Protein AF-A0A6G3TUN4-F1 (afdb_monomer_lite)

Radius of gyration: 33.12 Å; chains: 1; bounding box: 76×31×78 Å

Foldseek 3Di:
DWKFFLQQQTCDDPDPVCHRPGDDDDRPCQSVQHKDWDFDQDPQGTKTKIKHFDADPVSHGGIIDIDIDHPRPPVVVCVVCVVVVVVVVVVVVVVVVVVVVVVVVVVCVVVVHPDPVPPVPPD

InterPro domains:
  IPR029151 Periplasmic sensor-like domain superfamily [SSF103190] (1-79)
  IPR033463 Single cache domain 3 [PF17203] (1-74)

Sequence (123 aa):
IVVMTPQGIRHTHPDPARIGGRYVGTIAPAASGGTVRETVNGRLGPSTRAVVPVADDDGDVLGLVAAGITLHSVGDTADGRLPLLLGAAAGALLLSLAGTVLVSRRLRRLTHGLEPAEMTRMY

Secondary structure (DSSP, 8-state):
-EEE-TT-BBS--SSGGGTTSBP-S--HHHHTT--EEEEEEETTEEEEEEEEEEE-TT--EEEEEEEEEE---TTHHHHHHHHHHHHHHHHHHHHHHHHHHHHHHHHHHHTTT--TTSGGG--

pLDDT: mean 78.7, std 16.21, range [46.06, 97.06]

Organism: NCBI:txid2706093

Structure (mmCIF, N/CA/C/O backbone):
data_AF-A0A6G3TUN4-F1
#
_entry.id   AF-A0A6G3TUN4-F1
#
loop_
_atom_site.group_PDB
_atom_site.id
_atom_site.type_symbol
_atom_site.label_atom_id
_atom_site.label_alt_id
_atom_site.label_comp_id
_atom_site.label_asym_id
_atom_site.label_entity_id
_atom_site.label_seq_id
_atom_site.pdbx_PDB_ins_code
_atom_site.Cartn_x
_atom_site.Cartn_y
_atom_site.Cartn_z
_atom_site.occupancy
_atom_site.B_iso_or_equiv
_atom_site.auth_seq_id
_atom_site.auth_comp_id
_atom_site.auth_asym_id
_atom_site.auth_atom_id
_atom_site.pdbx_PDB_model_num
ATOM 1 N N . ILE A 1 1 ? -8.960 -1.703 0.341 1.00 85.19 1 ILE A N 1
ATOM 2 C CA . ILE A 1 1 ? -9.238 -0.903 1.560 1.00 85.19 1 ILE A CA 1
ATOM 3 C C . ILE A 1 1 ? -9.737 -1.863 2.636 1.00 85.19 1 ILE A C 1
ATOM 5 O O . ILE A 1 1 ? -10.423 -2.816 2.285 1.00 85.19 1 ILE A O 1
ATOM 9 N N . VAL A 1 2 ? -9.337 -1.673 3.892 1.00 90.62 2 VAL A N 1
ATOM 10 C CA . VAL A 1 2 ? 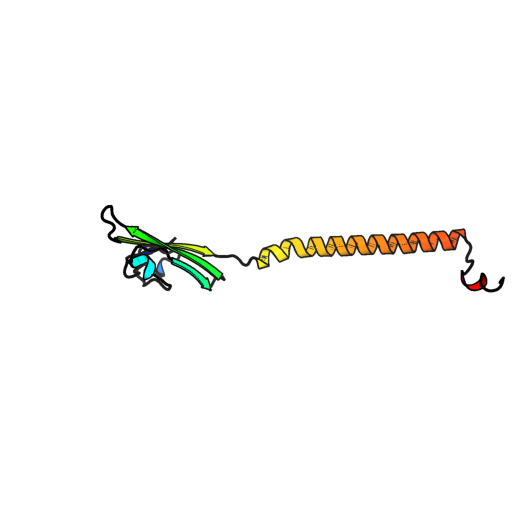-9.717 -2.494 5.054 1.00 90.62 2 VAL A CA 1
ATOM 11 C C . VAL A 1 2 ? -10.159 -1.543 6.161 1.00 90.62 2 VAL A C 1
ATOM 13 O O . VAL A 1 2 ? -9.383 -0.680 6.558 1.00 90.62 2 VAL A O 1
ATOM 16 N N . VAL A 1 3 ? -11.379 -1.703 6.657 1.00 93.12 3 VAL A N 1
ATOM 17 C CA . VAL A 1 3 ? -11.916 -0.980 7.818 1.00 93.12 3 VAL A CA 1
ATOM 18 C C . VAL A 1 3 ? -11.830 -1.904 9.025 1.00 93.12 3 VAL A C 1
ATOM 20 O O . VAL A 1 3 ? -12.126 -3.099 8.905 1.00 93.12 3 VAL A O 1
ATOM 23 N N . MET A 1 4 ? -11.395 -1.387 10.169 1.00 95.06 4 MET A N 1
ATOM 24 C CA . MET A 1 4 ? -11.210 -2.175 11.384 1.00 95.06 4 MET A CA 1
ATOM 25 C C . MET A 1 4 ? -11.489 -1.372 12.656 1.00 95.06 4 MET A C 1
ATOM 27 O O . MET A 1 4 ? -11.473 -0.144 12.638 1.00 95.06 4 MET A O 1
ATOM 31 N N . THR A 1 5 ? -11.720 -2.070 13.764 1.00 94.19 5 THR A N 1
ATOM 32 C CA . THR A 1 5 ? -11.846 -1.451 15.092 1.00 94.19 5 THR A CA 1
ATOM 33 C C . THR A 1 5 ? -10.500 -0.886 15.580 1.00 94.19 5 THR A C 1
ATOM 35 O O . THR A 1 5 ? -9.453 -1.300 15.065 1.00 94.19 5 THR A O 1
ATOM 38 N N . PRO A 1 6 ? -10.470 -0.023 16.618 1.00 91.94 6 PRO A N 1
ATOM 39 C CA . PRO A 1 6 ? -9.218 0.446 17.231 1.00 91.94 6 PRO A CA 1
ATOM 40 C C . PRO A 1 6 ? -8.339 -0.694 17.775 1.00 91.94 6 PRO A C 1
ATOM 42 O O . PRO A 1 6 ? -7.115 -0.596 17.810 1.00 91.94 6 PRO A O 1
ATOM 45 N N . GLN A 1 7 ? -8.950 -1.828 18.134 1.00 91.38 7 GLN A N 1
ATOM 46 C CA . GLN A 1 7 ? -8.254 -3.046 18.568 1.00 91.38 7 GLN A CA 1
ATOM 47 C C . GLN A 1 7 ? -7.734 -3.887 17.387 1.00 91.38 7 GLN A C 1
ATOM 49 O O . GLN A 1 7 ? -7.100 -4.925 17.600 1.00 91.38 7 GLN A O 1
ATOM 54 N N . GLY A 1 8 ? -7.998 -3.463 16.148 1.00 90.50 8 GLY A N 1
ATOM 55 C CA . GLY A 1 8 ? -7.528 -4.091 14.919 1.00 90.50 8 GLY A CA 1
ATOM 56 C C . GLY A 1 8 ? -8.410 -5.222 14.392 1.00 90.50 8 GLY A C 1
ATOM 57 O O . GLY A 1 8 ? -7.910 -6.047 13.628 1.00 90.50 8 GLY A O 1
ATOM 58 N N . ILE A 1 9 ? -9.685 -5.321 14.781 1.00 94.69 9 ILE A N 1
ATOM 59 C CA . ILE A 1 9 ? -10.598 -6.350 14.249 1.00 94.69 9 ILE A CA 1
ATOM 60 C C . ILE A 1 9 ? -11.170 -5.893 12.908 1.00 94.69 9 ILE A C 1
ATOM 62 O O . ILE A 1 9 ? -11.778 -4.830 12.827 1.00 94.69 9 ILE A O 1
ATOM 66 N N . ARG A 1 10 ? -10.967 -6.677 11.843 1.00 94.56 10 ARG A N 1
ATOM 67 C CA . ARG A 1 10 ? -11.367 -6.297 10.477 1.00 94.56 10 ARG A CA 1
ATOM 68 C C . ARG A 1 10 ? -12.872 -6.436 10.257 1.00 94.56 10 ARG A C 1
ATOM 70 O O . ARG A 1 10 ? -13.401 -7.539 10.362 1.00 94.56 10 ARG A O 1
ATOM 77 N N . HIS A 1 11 ? -13.519 -5.361 9.822 1.00 93.94 11 HIS A N 1
ATOM 78 C CA . HIS A 1 11 ? -14.890 -5.389 9.303 1.00 93.94 11 HIS A CA 1
ATOM 79 C C . HIS A 1 11 ? -14.939 -5.632 7.795 1.00 93.94 11 HIS A C 1
ATOM 81 O O . HIS A 1 11 ? -15.880 -6.245 7.303 1.00 93.94 11 HIS A O 1
ATOM 87 N N . THR A 1 12 ? -13.918 -5.193 7.056 1.00 91.06 12 THR A N 1
ATOM 88 C CA . THR A 1 12 ? -13.841 -5.398 5.605 1.00 91.06 12 THR A CA 1
ATOM 89 C C . THR A 1 12 ? -12.486 -5.955 5.202 1.00 91.06 12 THR A C 1
ATOM 91 O O . THR A 1 12 ? -11.464 -5.656 5.819 1.00 91.06 12 THR A O 1
ATOM 94 N N . HIS A 1 13 ? -12.455 -6.789 4.165 1.00 88.38 13 HIS A N 1
ATOM 95 C CA . HIS A 1 13 ? -11.218 -7.278 3.568 1.00 88.38 13 HIS A CA 1
ATOM 96 C C . HIS A 1 13 ? -11.492 -7.797 2.144 1.00 88.38 13 HIS A C 1
ATOM 98 O O . HIS A 1 13 ? -12.559 -8.366 1.931 1.00 88.38 13 HIS A O 1
ATOM 104 N N . PRO A 1 14 ? -10.560 -7.646 1.176 1.00 84.94 14 PRO A N 1
ATOM 105 C CA . PRO A 1 14 ? -10.730 -8.209 -0.172 1.00 84.94 14 PRO A CA 1
ATOM 106 C C . PRO A 1 14 ? -10.898 -9.735 -0.194 1.00 84.94 14 PRO A C 1
ATOM 108 O O . PRO A 1 14 ? -11.551 -10.278 -1.071 1.00 84.94 14 PRO A O 1
ATOM 111 N N . ASP A 1 15 ? -10.293 -10.412 0.780 1.00 85.94 15 ASP A N 1
ATOM 112 C CA . ASP A 1 15 ? -10.484 -11.837 1.060 1.00 85.94 15 ASP A CA 1
ATOM 113 C C . ASP A 1 15 ? -11.485 -11.997 2.226 1.00 85.94 15 ASP A C 1
ATOM 115 O O . ASP A 1 15 ? -11.116 -11.651 3.358 1.00 85.94 15 ASP A O 1
ATOM 119 N N . PRO A 1 16 ? -12.717 -12.494 1.979 1.00 88.50 16 PRO A N 1
ATOM 120 C CA . PRO A 1 16 ? -13.768 -12.625 2.989 1.00 88.50 16 PRO A CA 1
ATOM 121 C C . PRO A 1 16 ? -13.393 -13.512 4.178 1.00 88.50 16 PRO A C 1
ATOM 123 O O . PRO A 1 16 ? -13.841 -13.249 5.292 1.00 88.50 16 PRO A O 1
ATOM 126 N N . ALA A 1 17 ? -12.518 -14.507 3.988 1.00 91.50 17 ALA A N 1
ATOM 127 C CA . ALA A 1 17 ? -12.084 -15.404 5.063 1.00 91.50 17 ALA A CA 1
ATOM 128 C C . ALA A 1 17 ? -11.257 -14.686 6.148 1.00 91.50 17 ALA A C 1
ATOM 130 O O . ALA A 1 17 ? -10.969 -15.242 7.206 1.00 91.50 17 ALA A O 1
ATOM 131 N N . ARG A 1 18 ? -10.840 -13.442 5.884 1.00 87.88 18 ARG A N 1
ATOM 132 C CA . ARG A 1 18 ? -10.035 -12.612 6.791 1.00 87.88 18 ARG A CA 1
ATOM 133 C C . ARG A 1 18 ? -10.871 -11.610 7.588 1.00 87.88 18 ARG A C 1
ATOM 135 O O . ARG A 1 18 ? -10.307 -10.935 8.455 1.00 87.88 18 ARG A O 1
ATOM 142 N N . ILE A 1 19 ? -12.165 -11.479 7.289 1.00 92.19 19 ILE A N 1
ATOM 143 C CA . ILE A 1 19 ? -13.099 -10.625 8.033 1.00 92.19 19 ILE A CA 1
ATOM 144 C C . ILE A 1 19 ? -13.295 -11.218 9.437 1.00 92.19 19 ILE A C 1
ATOM 146 O O . ILE A 1 19 ? -13.299 -12.432 9.612 1.00 92.19 19 ILE A O 1
ATOM 150 N N . GLY A 1 20 ? -13.363 -10.366 10.461 1.00 91.62 20 GLY A N 1
ATOM 151 C CA . GLY A 1 20 ? -13.391 -10.769 11.873 1.00 91.62 20 GLY A CA 1
ATOM 152 C C . GLY A 1 20 ? -12.020 -11.137 12.456 1.00 91.62 20 GLY A C 1
ATOM 153 O O . GLY A 1 20 ? -11.851 -11.168 13.672 1.00 91.62 20 GLY A O 1
ATOM 154 N N . GLY A 1 21 ? -11.004 -11.353 11.616 1.00 91.94 21 GLY A N 1
ATOM 155 C CA . GLY A 1 21 ? -9.633 -11.595 12.059 1.00 91.94 21 GLY A CA 1
ATOM 156 C C . GLY A 1 21 ? -8.890 -10.312 12.447 1.00 91.94 21 GLY A C 1
ATOM 157 O O . GLY A 1 21 ? -9.159 -9.224 11.930 1.00 91.94 21 GLY A O 1
ATOM 158 N N . ARG A 1 22 ? -7.868 -10.447 13.301 1.00 90.75 22 ARG A N 1
ATOM 159 C CA . ARG A 1 22 ? -6.999 -9.330 13.707 1.00 90.75 22 ARG A CA 1
ATOM 160 C C . ARG A 1 22 ? -6.110 -8.874 12.550 1.00 90.75 22 ARG A C 1
ATOM 162 O O . ARG A 1 22 ? -5.537 -9.707 11.843 1.00 90.75 22 ARG A O 1
ATOM 169 N N . TYR A 1 23 ? -6.016 -7.568 12.320 1.00 86.50 23 TYR A N 1
ATOM 170 C CA . TYR A 1 23 ? -5.123 -6.954 11.341 1.00 86.50 23 TYR A CA 1
ATOM 171 C C . TYR A 1 23 ? -3.657 -7.259 11.668 1.00 86.50 23 TYR A C 1
ATOM 173 O O . TYR A 1 23 ? -3.279 -7.377 12.828 1.00 86.50 23 TYR A O 1
ATOM 181 N N . VAL A 1 24 ? -2.842 -7.428 10.626 1.00 82.25 24 VAL A N 1
ATOM 182 C CA . VAL A 1 24 ? -1.412 -7.730 10.760 1.00 82.25 24 VAL A CA 1
ATOM 183 C C . VAL A 1 24 ? -0.648 -6.550 10.171 1.00 82.25 24 VAL A C 1
ATOM 185 O O . VAL A 1 24 ? -0.676 -6.350 8.954 1.00 82.25 24 VAL A O 1
ATOM 188 N N . GLY A 1 25 ? -0.029 -5.760 11.047 1.00 81.38 25 GLY A N 1
ATOM 189 C CA . GLY A 1 25 ? 0.708 -4.536 10.733 1.00 81.38 25 GLY A CA 1
ATOM 190 C C . GLY A 1 25 ? 0.658 -3.541 11.894 1.00 81.38 25 GLY A C 1
ATOM 191 O O . GLY A 1 25 ? 0.009 -3.801 12.912 1.00 81.38 25 GLY A O 1
ATOM 192 N N . THR A 1 26 ? 1.319 -2.398 11.735 1.00 85.00 26 THR A N 1
ATOM 193 C CA . THR A 1 26 ? 1.385 -1.372 12.782 1.00 85.00 26 THR A CA 1
ATOM 194 C C . THR A 1 26 ? 0.102 -0.539 12.822 1.00 85.00 26 THR A C 1
ATOM 196 O O . THR A 1 26 ? -0.222 0.154 11.859 1.00 85.00 26 THR A O 1
ATOM 199 N N . ILE A 1 27 ? -0.635 -0.601 13.938 1.00 89.62 27 ILE A N 1
ATOM 200 C CA . ILE A 1 27 ? -1.884 0.164 14.140 1.00 89.62 27 ILE A CA 1
ATOM 201 C C . ILE A 1 27 ? -1.862 1.083 15.362 1.00 89.62 27 ILE A C 1
ATOM 203 O O . ILE A 1 27 ? -2.671 1.998 15.429 1.00 89.62 27 ILE A O 1
ATOM 207 N N . ALA A 1 28 ? -0.949 0.873 16.316 1.00 86.56 28 ALA A N 1
ATOM 208 C CA . ALA A 1 28 ? -0.959 1.590 17.593 1.00 86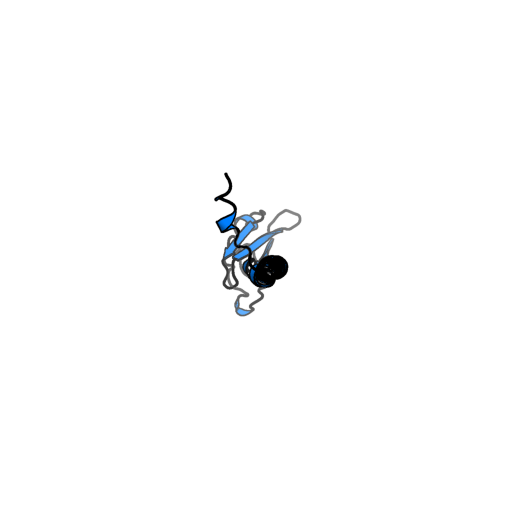.56 28 ALA A CA 1
ATOM 209 C C . ALA A 1 28 ? -0.889 3.126 17.451 1.00 86.56 28 ALA A C 1
ATOM 211 O O . ALA A 1 28 ? -1.698 3.794 18.088 1.00 86.56 28 ALA A O 1
ATOM 212 N N . PRO A 1 29 ? -0.039 3.706 16.575 1.00 86.50 29 PRO A N 1
ATOM 213 C CA . PRO A 1 29 ? -0.028 5.156 16.382 1.00 86.50 29 PRO A CA 1
ATOM 214 C C . PRO A 1 29 ? -1.306 5.681 15.720 1.00 86.50 29 PRO A C 1
ATOM 216 O O . PRO A 1 29 ? -1.682 6.822 15.947 1.00 86.50 29 PRO A O 1
ATOM 219 N N . ALA A 1 30 ? -1.982 4.859 14.910 1.00 86.62 30 ALA A N 1
ATOM 220 C CA . ALA A 1 30 ? -3.267 5.231 14.328 1.00 86.62 30 ALA A CA 1
ATOM 221 C C . ALA A 1 30 ? -4.394 5.169 15.364 1.00 86.62 30 ALA A C 1
ATOM 223 O O . ALA A 1 30 ? -5.233 6.057 15.414 1.00 86.62 30 ALA A O 1
ATOM 224 N N . ALA A 1 31 ? -4.367 4.174 16.253 1.00 87.38 31 ALA A N 1
ATOM 225 C CA . ALA A 1 31 ? -5.308 4.066 17.365 1.00 87.38 31 ALA A CA 1
ATOM 226 C C . ALA A 1 31 ? -5.188 5.222 18.373 1.00 87.38 31 ALA A C 1
ATOM 228 O O . ALA A 1 31 ? -6.159 5.521 19.055 1.00 87.38 31 ALA A O 1
ATOM 229 N N . SER A 1 32 ? -4.034 5.893 18.445 1.00 88.69 32 SER A N 1
ATOM 230 C CA . SER A 1 32 ? -3.828 7.093 19.265 1.00 88.69 32 SER A CA 1
ATOM 231 C C . SER A 1 32 ? -4.103 8.410 18.520 1.00 88.69 32 SER A C 1
ATOM 233 O O . SER A 1 32 ? -3.624 9.454 18.952 1.00 88.69 32 SER A O 1
ATOM 235 N N . GLY A 1 33 ? -4.782 8.373 17.368 1.00 84.81 33 GLY A N 1
ATOM 236 C CA . GLY A 1 33 ? -5.125 9.569 16.584 1.00 84.81 33 GLY A CA 1
ATOM 237 C C . GLY A 1 33 ? -4.056 10.024 15.577 1.00 84.81 33 GLY A C 1
ATOM 238 O O . GLY A 1 33 ? -4.263 10.992 14.848 1.00 84.81 33 GLY A O 1
ATOM 239 N N . GLY A 1 34 ? -2.917 9.335 15.489 1.00 85.56 34 GLY A N 1
ATOM 240 C CA . GLY A 1 34 ? -1.867 9.608 14.502 1.00 85.56 34 GLY A CA 1
ATOM 241 C C . GLY A 1 34 ? -2.117 8.929 13.152 1.00 85.56 34 GLY A C 1
ATOM 242 O O . GLY A 1 34 ? -3.084 8.213 12.964 1.00 85.56 34 GLY A O 1
ATOM 243 N N . THR A 1 35 ? -1.228 9.107 12.175 1.00 84.50 35 THR A N 1
ATOM 244 C CA . THR A 1 35 ? -1.278 8.362 10.900 1.00 84.50 35 THR A CA 1
ATOM 245 C C . THR A 1 35 ? -0.047 7.480 10.766 1.00 84.50 35 THR A C 1
ATOM 247 O O . THR A 1 35 ? 1.072 7.935 10.995 1.00 84.50 35 THR A O 1
ATOM 250 N N . VAL A 1 36 ? -0.234 6.227 10.351 1.00 85.00 36 VAL A N 1
ATOM 251 C CA . VAL A 1 36 ? 0.868 5.292 10.087 1.00 85.00 36 VAL A CA 1
ATOM 252 C C . VAL A 1 36 ? 1.031 5.126 8.586 1.00 85.00 36 VAL A C 1
ATOM 254 O O . VAL A 1 36 ? 0.073 4.784 7.897 1.00 85.00 36 VAL A O 1
ATOM 257 N N . ARG A 1 37 ? 2.249 5.308 8.070 1.00 81.75 37 ARG A N 1
ATOM 258 C CA . ARG A 1 37 ? 2.631 4.844 6.730 1.00 81.75 37 ARG A CA 1
ATOM 259 C C . ARG A 1 37 ? 3.721 3.801 6.878 1.00 81.75 37 ARG A C 1
ATOM 261 O O . ARG A 1 37 ? 4.788 4.097 7.402 1.00 81.75 37 ARG A O 1
ATOM 268 N N . GLU A 1 38 ? 3.449 2.595 6.406 1.00 71.62 38 GLU A N 1
ATOM 269 C CA . GLU A 1 38 ? 4.382 1.479 6.493 1.00 71.62 38 GLU A CA 1
ATOM 270 C C . GLU A 1 38 ? 4.503 0.795 5.134 1.00 71.62 38 GLU A C 1
ATOM 272 O O . GLU A 1 38 ? 3.506 0.541 4.452 1.00 71.62 38 GLU A O 1
ATOM 277 N N . THR A 1 39 ? 5.732 0.479 4.739 1.00 68.38 39 THR A N 1
ATOM 278 C CA . THR A 1 39 ? 5.993 -0.383 3.588 1.00 68.38 39 THR A CA 1
ATOM 279 C C . THR A 1 39 ? 6.103 -1.814 4.089 1.00 68.38 39 THR A C 1
ATOM 281 O O . THR A 1 39 ? 7.103 -2.204 4.681 1.00 68.38 39 THR A O 1
ATOM 284 N N . VAL A 1 40 ? 5.051 -2.598 3.863 1.00 66.19 40 VAL A N 1
ATOM 285 C CA . VAL A 1 40 ? 4.978 -4.005 4.258 1.00 66.19 40 VAL A CA 1
ATOM 286 C C . VAL A 1 40 ? 5.235 -4.877 3.039 1.00 66.19 40 VAL A C 1
ATOM 288 O O . VAL A 1 40 ? 4.527 -4.765 2.034 1.00 66.19 40 VAL A O 1
ATOM 291 N N . ASN A 1 41 ? 6.183 -5.803 3.150 1.00 62.34 41 ASN A N 1
ATOM 292 C CA . ASN A 1 41 ? 6.378 -6.860 2.161 1.00 62.34 41 ASN A CA 1
ATOM 293 C C . ASN A 1 41 ? 5.229 -7.871 2.272 1.00 62.34 41 ASN A C 1
ATOM 295 O O . ASN A 1 41 ? 5.171 -8.680 3.198 1.00 62.34 41 ASN A O 1
ATOM 299 N N . GLY A 1 42 ? 4.254 -7.767 1.369 1.00 60.34 42 GLY A N 1
ATOM 300 C CA . GLY A 1 42 ? 3.134 -8.697 1.283 1.00 60.34 42 GLY A CA 1
ATOM 301 C C . GLY A 1 42 ? 3.430 -9.862 0.340 1.00 60.34 42 GLY A C 1
ATOM 302 O O . GLY A 1 42 ? 4.414 -9.861 -0.390 1.00 60.34 42 GLY A O 1
ATOM 303 N N . ARG A 1 43 ? 2.510 -10.834 0.281 1.00 55.56 43 ARG A N 1
ATOM 304 C CA . ARG A 1 43 ? 2.560 -11.936 -0.704 1.00 55.56 43 ARG A CA 1
ATOM 305 C C . ARG A 1 43 ? 2.581 -11.468 -2.164 1.00 55.56 43 ARG A C 1
ATOM 307 O O . ARG A 1 43 ? 3.001 -12.225 -3.023 1.00 55.56 43 ARG A O 1
ATOM 314 N N . LEU A 1 44 ? 2.107 -10.252 -2.428 1.00 56.41 44 LEU A N 1
ATOM 315 C CA . LEU A 1 44 ? 2.021 -9.650 -3.761 1.00 56.41 44 LEU A CA 1
ATOM 316 C C . LEU A 1 44 ? 3.167 -8.655 -4.039 1.00 56.41 44 LEU A C 1
ATOM 318 O O . LEU A 1 44 ? 3.058 -7.863 -4.967 1.00 56.41 44 LEU A O 1
ATOM 322 N N . GLY A 1 45 ? 4.229 -8.656 -3.222 1.00 56.81 45 GLY A N 1
ATOM 323 C CA . GLY A 1 45 ? 5.344 -7.706 -3.311 1.00 56.81 45 GLY A CA 1
ATOM 324 C C . GLY A 1 45 ? 5.311 -6.608 -2.234 1.00 56.81 45 GLY A C 1
ATOM 325 O O . GLY A 1 45 ? 4.451 -6.633 -1.339 1.00 56.81 45 GLY A O 1
ATOM 326 N N . PRO A 1 46 ? 6.264 -5.655 -2.269 1.00 59.62 46 PRO A N 1
ATOM 327 C CA . PRO A 1 46 ? 6.262 -4.508 -1.367 1.00 59.62 46 PRO A CA 1
ATOM 328 C C . PRO A 1 46 ? 4.951 -3.729 -1.524 1.00 59.62 46 PRO A C 1
ATOM 330 O O . PRO A 1 46 ? 4.491 -3.442 -2.623 1.00 59.62 46 PRO A O 1
ATOM 333 N N . SER A 1 47 ? 4.301 -3.409 -0.411 1.00 62.88 47 SER A N 1
ATOM 334 C CA . SER A 1 47 ? 3.044 -2.660 -0.391 1.00 62.88 47 SER A CA 1
ATOM 335 C C . SER A 1 47 ? 3.169 -1.512 0.593 1.00 62.88 47 SER A C 1
ATOM 337 O O . SER A 1 47 ? 3.381 -1.741 1.783 1.00 62.88 47 SER A O 1
ATOM 339 N N . THR A 1 48 ? 3.037 -0.277 0.117 1.00 71.44 48 THR A N 1
ATOM 340 C CA . THR A 1 48 ? 2.932 0.875 1.013 1.00 71.44 48 THR A CA 1
ATOM 341 C C . THR A 1 48 ? 1.487 0.985 1.469 1.00 71.44 48 THR A C 1
ATOM 343 O O . THR A 1 48 ? 0.560 1.064 0.657 1.00 71.44 48 THR A O 1
ATOM 346 N N . ARG A 1 49 ? 1.291 0.951 2.784 1.00 80.25 49 ARG A N 1
ATOM 347 C CA . ARG A 1 49 ? -0.013 1.020 3.438 1.00 80.25 49 ARG A CA 1
ATOM 348 C C . ARG A 1 49 ? -0.058 2.256 4.312 1.00 80.25 49 ARG A C 1
ATOM 350 O O . ARG A 1 49 ? 0.871 2.503 5.075 1.00 80.25 49 ARG A O 1
ATOM 357 N N . ALA A 1 50 ? -1.138 3.011 4.194 1.00 85.25 50 ALA A N 1
ATOM 358 C CA . ALA A 1 50 ? -1.489 4.067 5.124 1.00 85.25 50 ALA A CA 1
ATOM 359 C C . ALA A 1 50 ? -2.620 3.564 6.027 1.00 85.25 50 ALA A C 1
ATOM 361 O O . ALA A 1 50 ? -3.603 3.013 5.525 1.00 85.25 50 ALA A O 1
ATOM 362 N N . VAL A 1 51 ? -2.470 3.739 7.337 1.00 88.88 51 VAL A N 1
ATOM 363 C CA . VAL A 1 51 ? -3.515 3.501 8.335 1.00 88.88 51 VAL A CA 1
ATOM 364 C C . VAL A 1 51 ? -3.851 4.837 8.977 1.00 88.88 51 VAL A C 1
ATOM 366 O O . VAL A 1 51 ? -2.961 5.502 9.512 1.00 88.88 51 VAL A O 1
ATOM 369 N N . VAL A 1 52 ? -5.121 5.220 8.896 1.00 91.31 52 VAL A N 1
ATOM 370 C CA . VAL A 1 52 ? -5.644 6.484 9.425 1.00 91.31 52 VAL A CA 1
ATOM 371 C C . VAL A 1 52 ? -6.782 6.219 10.415 1.00 91.31 52 VAL A C 1
ATOM 373 O O . VAL A 1 52 ? -7.540 5.263 10.212 1.00 91.31 52 VAL A O 1
ATOM 376 N N . PRO A 1 53 ? -6.906 7.025 11.480 1.00 93.31 53 PRO A N 1
ATOM 377 C CA . PRO A 1 53 ? -8.021 6.966 12.406 1.00 93.31 53 PRO A CA 1
ATOM 378 C C . PRO A 1 53 ? -9.279 7.554 11.786 1.00 93.31 53 PRO A C 1
ATOM 380 O O . PRO A 1 53 ? -9.233 8.468 10.964 1.00 93.31 53 PRO A O 1
ATOM 383 N N . VAL A 1 54 ? -10.407 7.026 12.231 1.00 91.44 54 VAL A N 1
ATOM 384 C CA . VAL A 1 54 ? -11.721 7.643 12.124 1.00 91.44 54 VAL A CA 1
ATOM 385 C C . VAL A 1 54 ? -12.058 8.096 13.533 1.00 91.44 54 VAL A C 1
ATOM 387 O O . VAL A 1 54 ? -12.209 7.246 14.411 1.00 91.44 54 VAL A O 1
ATOM 390 N N . ALA A 1 55 ? -12.102 9.406 13.743 1.00 92.06 55 ALA A N 1
ATOM 391 C CA . ALA A 1 55 ? -12.447 10.017 15.018 1.00 92.06 55 ALA A CA 1
ATOM 392 C C . ALA A 1 55 ? -13.810 10.714 14.930 1.00 92.06 55 ALA A C 1
ATOM 394 O O . ALA A 1 55 ? -14.251 11.041 13.823 1.00 92.06 55 ALA A O 1
ATOM 395 N N . ASP A 1 56 ? -14.474 10.894 16.067 1.00 91.50 56 ASP A N 1
ATOM 396 C CA . ASP A 1 56 ? -15.648 11.763 16.177 1.00 91.50 56 ASP A CA 1
ATOM 397 C C . ASP A 1 56 ? -15.262 13.247 16.312 1.00 91.50 56 ASP A C 1
ATOM 399 O O . ASP A 1 56 ? -14.088 13.616 16.212 1.00 91.50 56 ASP A O 1
ATOM 403 N N . ASP A 1 57 ? -16.269 14.102 16.505 1.00 90.88 57 ASP A N 1
ATOM 404 C CA . ASP A 1 57 ? -16.093 15.550 16.652 1.00 90.88 57 ASP A CA 1
ATOM 405 C C . ASP A 1 57 ? -15.328 15.929 17.938 1.00 90.88 57 ASP A C 1
ATOM 407 O O . ASP A 1 57 ? -14.717 16.998 17.992 1.00 90.88 57 ASP A O 1
ATOM 411 N N . ASP A 1 58 ? -15.315 15.044 18.941 1.00 89.56 58 ASP A N 1
ATOM 412 C CA . ASP A 1 58 ? -14.615 15.218 20.218 1.00 89.56 58 ASP A CA 1
ATOM 413 C C . ASP A 1 58 ? -13.158 14.704 20.164 1.00 89.56 58 ASP A C 1
ATOM 415 O O . ASP A 1 58 ? -12.349 14.991 21.052 1.00 89.56 58 ASP A O 1
ATOM 419 N N . GLY A 1 59 ? -12.784 14.012 19.081 1.00 85.00 59 GLY A N 1
ATOM 420 C CA . GLY A 1 59 ? -11.437 13.499 18.825 1.00 85.00 59 GLY A CA 1
ATOM 421 C C . GLY A 1 59 ? -11.217 12.048 19.259 1.00 85.00 59 GLY A C 1
ATOM 422 O O . GLY A 1 59 ? -10.088 11.551 19.156 1.00 85.00 59 GLY A O 1
ATOM 423 N N . ASP A 1 60 ? -12.265 11.345 19.692 1.00 89.94 60 ASP A N 1
ATOM 424 C CA . ASP A 1 60 ? -12.183 9.948 20.106 1.00 89.94 60 ASP A CA 1
ATOM 425 C C . ASP A 1 60 ? -12.115 9.020 18.887 1.00 89.94 60 ASP A C 1
ATOM 427 O O . ASP A 1 60 ? -12.949 9.053 17.982 1.00 89.94 60 ASP A O 1
ATOM 431 N N . VAL A 1 61 ? -11.101 8.149 18.848 1.00 91.00 61 VAL A N 1
ATOM 432 C CA . VAL A 1 61 ? -10.881 7.230 17.721 1.00 91.00 61 VAL A CA 1
ATOM 433 C C . VAL A 1 61 ? -11.891 6.079 17.759 1.00 91.00 61 VAL A C 1
ATOM 435 O O . VAL A 1 61 ? -11.715 5.090 18.474 1.00 91.00 61 VAL A O 1
ATOM 438 N N . LEU A 1 62 ? -12.920 6.168 16.917 1.00 92.25 62 LEU A N 1
ATOM 439 C CA . LEU A 1 62 ? -13.979 5.166 16.761 1.00 92.25 62 LEU A CA 1
ATOM 440 C C . LEU A 1 62 ? -13.557 3.961 15.905 1.00 92.25 62 LEU A C 1
ATOM 442 O O . LEU A 1 62 ? -14.110 2.865 16.032 1.00 92.25 62 LEU A O 1
ATOM 446 N N . GLY A 1 63 ? -12.577 4.132 15.017 1.00 92.19 63 GLY A N 1
ATOM 447 C CA . GLY A 1 63 ? -12.143 3.076 14.105 1.00 92.19 63 GLY A CA 1
ATOM 448 C C . GLY A 1 63 ? -10.891 3.430 13.320 1.00 92.19 63 GLY A C 1
ATOM 449 O O . GLY A 1 63 ? -10.355 4.526 13.432 1.00 92.19 63 GLY A O 1
ATOM 450 N N . LEU A 1 64 ? -10.413 2.485 12.513 1.00 93.56 64 LEU A N 1
ATOM 451 C CA . LEU A 1 64 ? -9.219 2.639 11.687 1.00 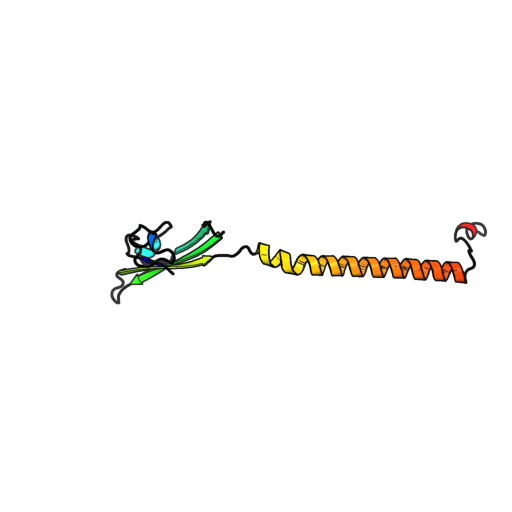93.56 64 LEU A CA 1
ATOM 452 C C . LEU A 1 64 ? -9.507 2.216 10.244 1.00 93.56 64 LEU A C 1
ATOM 454 O O . LEU A 1 64 ? -10.171 1.205 9.992 1.00 93.56 64 LEU A O 1
ATOM 458 N N . VAL A 1 65 ? -8.936 2.942 9.286 1.00 92.31 65 VAL A N 1
ATOM 459 C CA . VAL A 1 65 ? -8.992 2.606 7.859 1.00 92.31 65 VAL A CA 1
ATOM 460 C C . VAL A 1 65 ? -7.581 2.391 7.336 1.00 92.31 65 VAL A C 1
ATOM 462 O O . VAL A 1 65 ? -6.738 3.283 7.386 1.00 92.31 65 VAL A O 1
ATOM 465 N N . ALA A 1 66 ? -7.329 1.200 6.796 1.00 87.38 66 ALA A N 1
ATOM 466 C CA . ALA A 1 66 ? -6.099 0.864 6.099 1.00 87.38 66 ALA A CA 1
ATOM 467 C C . ALA A 1 66 ? -6.322 0.851 4.579 1.00 87.38 66 ALA A C 1
ATOM 469 O O . ALA A 1 66 ? -7.080 0.037 4.032 1.00 87.38 66 ALA A O 1
ATOM 470 N N . ALA A 1 67 ? -5.609 1.726 3.878 1.00 83.94 67 ALA A N 1
ATOM 471 C CA . ALA A 1 67 ? -5.528 1.744 2.425 1.00 83.94 67 ALA A CA 1
ATOM 472 C C . ALA A 1 67 ? -4.088 1.434 2.007 1.00 83.94 67 ALA A C 1
ATOM 474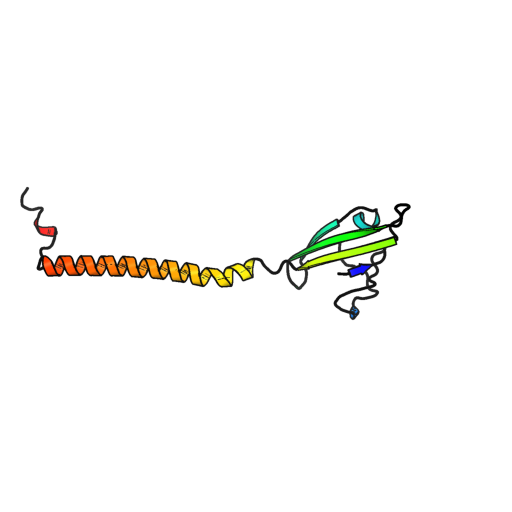 O O . ALA A 1 67 ? -3.148 2.131 2.377 1.00 83.94 67 ALA A O 1
ATOM 475 N N . GLY A 1 68 ? -3.916 0.351 1.255 1.00 71.00 68 GLY A N 1
ATOM 476 C CA . GLY A 1 68 ? -2.632 -0.045 0.698 1.00 71.00 68 GLY A CA 1
ATOM 477 C C . GLY A 1 68 ? -2.698 -0.076 -0.812 1.00 71.00 68 GLY A C 1
ATOM 478 O O . GLY A 1 68 ? -3.674 -0.581 -1.367 1.00 71.00 68 GLY A O 1
ATOM 479 N N . ILE A 1 69 ? -1.650 0.431 -1.448 1.00 64.50 69 ILE A N 1
ATOM 480 C CA . ILE A 1 69 ? -1.391 0.208 -2.866 1.00 64.50 69 ILE A CA 1
ATOM 481 C C . ILE A 1 69 ? -0.303 -0.859 -2.910 1.00 64.50 69 ILE A C 1
ATOM 483 O O . ILE A 1 69 ? 0.743 -0.716 -2.268 1.00 64.50 69 ILE A O 1
ATOM 487 N N . THR A 1 70 ? -0.556 -1.961 -3.610 1.00 57.84 70 THR A N 1
ATOM 488 C CA . THR A 1 70 ? 0.525 -2.886 -3.947 1.00 57.84 70 THR A CA 1
ATOM 489 C C . THR A 1 70 ? 1.480 -2.105 -4.839 1.00 57.84 70 THR A C 1
ATOM 491 O O . THR A 1 70 ? 1.068 -1.644 -5.904 1.00 57.84 70 THR A O 1
ATOM 494 N N . LEU A 1 71 ? 2.727 -1.909 -4.400 1.00 52.94 71 LEU A N 1
ATOM 495 C CA . LEU A 1 71 ? 3.779 -1.449 -5.293 1.00 52.94 71 LEU A CA 1
ATOM 496 C C . LEU A 1 71 ? 4.050 -2.652 -6.193 1.00 52.94 71 LEU A C 1
ATOM 498 O O . LEU A 1 71 ? 4.845 -3.529 -5.860 1.00 52.94 71 LEU A O 1
ATOM 502 N N . HIS A 1 72 ? 3.296 -2.751 -7.290 1.00 48.06 72 HIS A N 1
ATOM 503 C CA . HIS A 1 72 ? 3.677 -3.653 -8.362 1.00 48.06 72 HIS A CA 1
ATOM 504 C C . HIS A 1 72 ? 5.114 -3.285 -8.708 1.00 48.06 72 HIS A C 1
ATOM 506 O O . HIS A 1 72 ? 5.436 -2.097 -8.837 1.00 48.06 72 HIS A O 1
ATOM 512 N N . SER A 1 73 ? 5.972 -4.298 -8.691 1.00 47.56 73 SER A N 1
ATOM 513 C CA . SER A 1 73 ? 7.392 -4.205 -8.968 1.00 47.56 73 SER A CA 1
ATOM 514 C C . SER A 1 73 ? 7.628 -3.170 -10.058 1.00 47.56 73 SER A C 1
ATOM 516 O O . SER A 1 73 ? 7.253 -3.355 -11.209 1.00 47.56 73 SER A O 1
ATOM 518 N N . VAL A 1 74 ? 8.321 -2.085 -9.714 1.00 48.38 74 VAL A N 1
ATOM 519 C CA . VAL A 1 74 ? 8.862 -1.148 -10.711 1.00 48.38 74 VAL A CA 1
ATOM 520 C C . VAL A 1 74 ? 9.854 -1.874 -11.654 1.00 48.38 74 VAL A C 1
ATOM 522 O O . VAL A 1 74 ? 10.305 -1.304 -12.639 1.00 48.38 74 VAL A O 1
ATOM 525 N N . GLY A 1 75 ? 10.152 -3.155 -11.390 1.00 47.34 75 GLY A N 1
ATOM 526 C CA . GLY A 1 75 ? 10.848 -4.075 -12.285 1.00 47.34 75 GLY A CA 1
ATOM 527 C C . GLY A 1 75 ? 10.079 -4.451 -13.557 1.00 47.34 75 GLY A C 1
ATOM 528 O O . GLY A 1 75 ? 10.720 -4.610 -14.588 1.00 47.34 75 GLY A O 1
ATOM 529 N N . ASP A 1 76 ? 8.744 -4.492 -13.559 1.00 47.78 76 ASP A N 1
ATOM 530 C CA . ASP A 1 76 ? 7.986 -4.939 -14.747 1.00 47.78 76 ASP A CA 1
ATOM 531 C C . ASP A 1 76 ? 7.945 -3.860 -15.846 1.00 47.78 76 ASP A C 1
ATOM 533 O O . ASP A 1 76 ? 7.797 -4.147 -17.033 1.00 47.78 76 ASP A O 1
ATOM 537 N N . THR A 1 77 ? 8.152 -2.589 -15.485 1.00 47.84 77 THR A N 1
ATOM 538 C CA . THR A 1 77 ? 8.258 -1.492 -16.464 1.00 47.84 77 THR A CA 1
ATOM 539 C C . THR A 1 77 ? 9.625 -1.466 -17.159 1.00 47.84 77 THR A C 1
ATOM 541 O O . THR A 1 77 ? 9.773 -0.831 -18.208 1.00 47.84 77 THR A O 1
ATOM 544 N N . ALA A 1 78 ? 10.627 -2.158 -16.606 1.00 51.31 78 ALA A N 1
ATOM 545 C CA . ALA A 1 78 ? 11.908 -2.339 -17.277 1.00 51.31 78 ALA A CA 1
ATOM 546 C C . ALA A 1 78 ? 11.772 -3.328 -18.451 1.00 51.31 78 ALA A C 1
ATOM 548 O O . ALA A 1 78 ? 12.322 -3.068 -19.524 1.00 51.31 78 ALA A O 1
ATOM 549 N N . ASP A 1 79 ? 10.954 -4.374 -18.305 1.00 55.59 79 ASP A N 1
ATOM 550 C CA . ASP A 1 79 ? 10.803 -5.439 -19.308 1.00 55.59 79 ASP A CA 1
ATOM 551 C C . ASP A 1 79 ? 10.165 -4.970 -20.624 1.00 55.59 79 ASP A C 1
ATOM 553 O O . ASP A 1 79 ? 10.499 -5.480 -21.692 1.00 55.59 79 ASP A O 1
ATOM 557 N N . GLY A 1 80 ? 9.309 -3.943 -20.597 1.00 60.34 80 GLY A N 1
ATOM 558 C CA . GLY A 1 80 ? 8.681 -3.426 -21.819 1.00 60.34 80 GLY A CA 1
ATOM 559 C C . GLY A 1 80 ? 9.577 -2.510 -22.665 1.00 60.34 80 GLY A C 1
ATOM 560 O O . GLY A 1 80 ? 9.419 -2.442 -23.884 1.00 60.34 80 GLY A O 1
ATOM 561 N N . ARG A 1 81 ? 10.510 -1.773 -22.043 1.00 61.09 81 ARG A N 1
ATOM 562 C CA . ARG A 1 81 ? 11.299 -0.722 -22.728 1.00 61.09 81 ARG A CA 1
ATOM 563 C C . ARG A 1 81 ? 12.749 -1.115 -22.997 1.00 61.09 81 ARG A C 1
ATOM 565 O O . ARG A 1 81 ? 13.331 -0.617 -23.962 1.00 61.09 81 ARG A O 1
ATOM 572 N N . LEU A 1 82 ? 13.322 -2.011 -22.192 1.00 78.00 82 LEU A N 1
ATOM 573 C CA . LEU A 1 82 ? 14.685 -2.516 -22.387 1.00 78.00 82 LEU A CA 1
ATOM 574 C C . LEU A 1 82 ? 14.898 -3.176 -23.761 1.00 78.00 82 LEU A C 1
ATOM 576 O O . LEU A 1 82 ? 15.881 -2.824 -24.414 1.00 78.00 82 LEU A O 1
ATOM 580 N N . PRO A 1 83 ? 14.003 -4.050 -24.264 1.00 82.38 83 PRO A N 1
ATOM 581 C CA . PRO A 1 83 ? 14.205 -4.700 -25.559 1.00 82.38 83 PRO A CA 1
ATOM 582 C C . PRO A 1 83 ? 14.234 -3.699 -26.714 1.00 82.38 83 PRO A C 1
ATOM 584 O O . PRO A 1 83 ? 15.034 -3.840 -27.635 1.00 82.38 83 PRO A O 1
ATOM 587 N N . LEU A 1 84 ? 13.400 -2.655 -26.648 1.00 85.38 84 LEU A N 1
ATOM 588 C CA . LEU A 1 84 ? 13.349 -1.612 -27.670 1.00 85.38 84 LEU A CA 1
ATOM 589 C C . LEU A 1 84 ? 14.618 -0.751 -27.663 1.00 85.38 84 LEU A C 1
ATOM 591 O O . LEU A 1 84 ? 15.166 -0.469 -28.725 1.00 85.38 84 LEU A O 1
ATOM 595 N N . LEU A 1 85 ? 15.108 -0.361 -26.481 1.00 87.75 85 LEU A N 1
ATOM 596 C CA . LEU A 1 85 ? 16.352 0.406 -26.347 1.00 87.75 85 LEU A CA 1
ATOM 597 C C . LEU A 1 85 ? 17.568 -0.399 -26.813 1.00 87.75 85 LEU A C 1
ATOM 599 O O . LEU A 1 85 ? 18.384 0.115 -27.578 1.00 87.75 85 LEU A O 1
ATOM 603 N N . LEU A 1 86 ? 17.667 -1.665 -26.401 1.00 90.00 86 LEU A N 1
ATOM 604 C CA . LEU A 1 86 ? 18.732 -2.566 -26.844 1.00 90.00 86 LEU A CA 1
ATOM 605 C C . LEU A 1 86 ? 18.644 -2.835 -28.350 1.00 90.00 86 LEU A C 1
ATOM 607 O O . LEU A 1 86 ? 19.664 -2.799 -29.034 1.00 90.00 86 LEU A O 1
ATOM 611 N N . GLY A 1 87 ? 17.435 -3.031 -28.882 1.00 92.56 87 GLY A N 1
ATOM 612 C CA . GLY A 1 87 ? 17.193 -3.195 -30.314 1.00 92.56 87 GLY A CA 1
ATOM 613 C C . GLY A 1 87 ? 17.589 -1.958 -31.122 1.00 92.56 87 GLY A C 1
ATOM 614 O O . GLY A 1 87 ? 18.270 -2.082 -32.139 1.00 92.56 87 GLY A O 1
ATOM 615 N N . ALA A 1 88 ? 17.240 -0.759 -30.650 1.00 94.19 88 ALA A N 1
ATOM 616 C CA . ALA A 1 88 ? 17.629 0.498 -31.285 1.00 94.19 88 ALA A CA 1
ATOM 617 C C . ALA A 1 88 ? 19.150 0.718 -31.238 1.00 94.19 88 ALA A C 1
ATOM 619 O O . ALA A 1 88 ? 19.748 1.078 -32.253 1.00 94.19 88 ALA A O 1
ATOM 620 N N . ALA A 1 89 ? 19.789 0.450 -30.094 1.00 94.69 89 ALA A N 1
ATOM 621 C CA . ALA A 1 89 ? 21.240 0.545 -29.946 1.00 94.69 89 ALA A CA 1
ATOM 622 C C . ALA A 1 89 ? 21.969 -0.445 -30.871 1.00 94.69 89 ALA A C 1
ATOM 624 O O . ALA A 1 89 ? 22.883 -0.055 -31.599 1.00 94.69 89 ALA A O 1
ATOM 625 N N . ALA A 1 90 ? 21.526 -1.705 -30.911 1.00 95.19 90 ALA A N 1
ATOM 626 C CA . ALA A 1 90 ? 22.061 -2.715 -31.819 1.00 95.19 90 ALA A CA 1
ATOM 627 C C . ALA A 1 90 ? 21.860 -2.318 -33.292 1.00 95.19 90 ALA A C 1
ATOM 629 O O . ALA A 1 90 ? 22.791 -2.421 -34.092 1.00 95.19 90 ALA A O 1
ATOM 630 N N . GLY A 1 91 ? 20.681 -1.797 -33.648 1.00 97.06 91 GLY A N 1
ATOM 631 C CA . GLY A 1 91 ? 20.385 -1.300 -34.992 1.00 97.06 91 GLY A CA 1
ATOM 632 C C . GLY A 1 91 ? 21.301 -0.151 -35.416 1.00 97.06 91 GLY A C 1
ATOM 63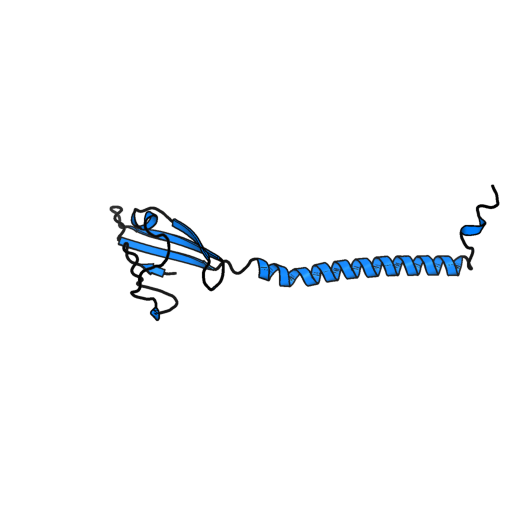3 O O . GLY A 1 91 ? 21.879 -0.191 -36.502 1.00 97.06 91 GLY A O 1
ATOM 634 N N . ALA A 1 92 ? 21.504 0.841 -34.546 1.00 96.94 92 ALA A N 1
ATOM 635 C CA . ALA A 1 92 ? 22.401 1.966 -34.809 1.00 96.94 92 ALA A CA 1
ATOM 636 C C . ALA A 1 92 ? 23.865 1.519 -34.995 1.00 96.94 92 ALA A C 1
ATOM 638 O O . ALA A 1 92 ? 24.560 2.015 -35.889 1.00 96.94 92 ALA A O 1
ATOM 639 N N . LEU A 1 93 ? 24.323 0.547 -34.198 1.00 96.62 93 LEU A N 1
ATOM 640 C CA . LEU A 1 93 ? 25.664 -0.035 -34.320 1.00 96.62 93 LEU A CA 1
ATOM 641 C C . LEU A 1 93 ? 25.840 -0.788 -35.643 1.00 96.62 93 LEU A C 1
ATOM 643 O O . LEU A 1 93 ? 26.833 -0.576 -36.343 1.00 96.62 93 LEU A O 1
ATOM 647 N N . LEU A 1 94 ? 24.865 -1.619 -36.024 1.00 97.00 94 LEU A N 1
ATOM 648 C CA . LEU A 1 94 ? 24.891 -2.352 -37.292 1.00 97.00 94 LEU A CA 1
ATOM 649 C C . LEU A 1 94 ? 24.890 -1.404 -38.495 1.00 97.00 94 LEU A C 1
ATOM 651 O O . LEU A 1 94 ? 25.670 -1.609 -39.425 1.00 97.00 94 LEU A O 1
ATOM 655 N N . LEU A 1 95 ? 24.077 -0.344 -38.465 1.00 96.81 95 LEU A N 1
ATOM 656 C CA . LEU A 1 95 ? 24.052 0.674 -39.520 1.00 96.81 95 LEU A CA 1
ATOM 657 C C . LEU A 1 95 ? 25.392 1.407 -39.639 1.00 96.81 95 LEU A C 1
ATOM 659 O O . LEU A 1 95 ? 25.900 1.586 -40.747 1.00 96.81 95 LEU A O 1
ATOM 663 N N . SER A 1 96 ? 25.997 1.777 -38.509 1.00 95.62 96 SER A N 1
ATOM 664 C CA . SER A 1 96 ? 27.300 2.454 -38.480 1.00 95.62 96 SER A CA 1
ATOM 665 C C . SER A 1 96 ? 28.416 1.565 -39.037 1.00 95.62 96 SER A C 1
ATOM 667 O O . SER A 1 96 ? 29.232 2.008 -39.854 1.00 95.62 96 SER A O 1
ATOM 669 N N . LEU A 1 97 ? 28.431 0.286 -38.651 1.00 95.69 97 LEU A N 1
ATOM 670 C CA . LEU A 1 97 ? 29.417 -0.676 -39.137 1.00 95.69 97 LEU A CA 1
ATOM 671 C C . LEU A 1 97 ? 29.216 -0.976 -40.629 1.00 95.69 97 LEU A C 1
ATOM 673 O O . LEU A 1 97 ? 30.180 -0.953 -41.396 1.00 95.69 97 LEU A O 1
ATOM 677 N N . ALA A 1 98 ? 27.971 -1.185 -41.063 1.00 94.00 98 ALA A N 1
ATOM 678 C CA . ALA A 1 98 ? 27.635 -1.403 -42.467 1.00 94.00 98 ALA A CA 1
ATOM 679 C C . ALA A 1 98 ? 28.031 -0.200 -43.333 1.00 94.00 98 ALA A C 1
ATOM 681 O O . ALA A 1 98 ? 28.666 -0.382 -44.373 1.00 94.00 98 ALA A O 1
ATOM 682 N N . GLY A 1 99 ? 27.735 1.022 -42.880 1.00 93.62 99 GLY A N 1
ATOM 683 C CA . GLY A 1 99 ? 28.158 2.257 -43.539 1.00 93.62 99 GLY A CA 1
ATOM 684 C C . GLY A 1 99 ? 29.677 2.342 -43.675 1.00 93.62 99 GLY A C 1
ATOM 685 O O . GLY A 1 99 ? 30.190 2.545 -44.776 1.00 93.62 99 GLY A O 1
ATOM 686 N N . THR A 1 100 ? 30.408 2.080 -42.590 1.00 92.00 100 THR A N 1
ATOM 687 C CA . THR A 1 100 ? 31.880 2.089 -42.581 1.00 92.00 100 THR A CA 1
ATOM 688 C C . THR A 1 100 ? 32.463 1.062 -43.552 1.00 92.00 100 THR A C 1
ATOM 690 O O . THR A 1 100 ? 33.370 1.380 -44.325 1.00 92.00 100 THR A O 1
ATOM 693 N N . VAL A 1 101 ? 31.928 -0.162 -43.568 1.00 89.94 101 VAL A N 1
ATOM 694 C CA . VAL A 1 101 ? 32.376 -1.233 -44.470 1.00 89.94 101 VAL A CA 1
ATOM 695 C C . VAL A 1 101 ? 32.052 -0.903 -45.925 1.00 89.94 101 VAL A C 1
ATOM 697 O O . VAL A 1 101 ? 32.902 -1.106 -46.793 1.00 89.94 101 VAL A O 1
ATOM 700 N N . LEU A 1 102 ? 30.859 -0.379 -46.214 1.00 90.75 102 LEU A N 1
ATOM 701 C CA . LEU A 1 102 ? 30.456 0.012 -47.566 1.00 90.75 102 LEU A CA 1
ATOM 702 C C . LEU A 1 102 ? 31.323 1.146 -48.105 1.00 90.75 102 LEU A C 1
ATOM 704 O O . LEU A 1 102 ? 31.833 1.033 -49.218 1.00 90.75 102 LEU A O 1
ATOM 708 N N . VAL A 1 103 ? 31.544 2.194 -47.311 1.00 88.06 103 VAL A N 1
ATOM 709 C CA . VAL A 1 103 ? 32.432 3.308 -47.669 1.00 88.06 103 VAL A CA 1
ATOM 710 C C . VAL A 1 103 ? 33.853 2.797 -47.885 1.00 88.06 103 VAL A C 1
ATOM 712 O O . VAL A 1 103 ? 34.433 3.040 -48.940 1.00 88.06 103 VAL A O 1
ATOM 715 N N . SER A 1 104 ? 34.377 1.987 -46.963 1.00 84.25 104 SER A N 1
ATOM 716 C CA . SER A 1 104 ? 35.711 1.383 -47.078 1.00 84.25 104 SER A CA 1
ATOM 717 C C . SER A 1 104 ? 35.862 0.486 -48.311 1.00 84.25 104 SER A C 1
ATOM 719 O O . SER A 1 104 ? 36.924 0.453 -48.932 1.00 84.25 104 SER A O 1
ATOM 721 N N . ARG A 1 105 ? 34.822 -0.271 -48.677 1.00 82.88 105 ARG A N 1
ATOM 722 C CA . ARG A 1 105 ? 34.811 -1.115 -49.883 1.00 82.88 105 ARG A CA 1
ATOM 723 C C . ARG A 1 105 ? 34.686 -0.280 -51.149 1.00 82.88 105 ARG A C 1
ATOM 725 O O . ARG A 1 105 ? 35.344 -0.596 -52.135 1.00 82.88 105 ARG A O 1
ATOM 732 N N . ARG A 1 106 ? 33.867 0.773 -51.133 1.00 81.12 106 ARG A N 1
ATOM 733 C CA . ARG A 1 106 ? 33.705 1.690 -52.265 1.00 81.12 106 ARG A CA 1
ATOM 734 C C . ARG A 1 106 ? 34.999 2.447 -52.536 1.00 81.12 106 ARG A C 1
ATOM 736 O O . ARG A 1 106 ? 35.425 2.483 -53.681 1.00 81.12 106 ARG A O 1
ATOM 743 N N . LEU A 1 107 ? 35.652 2.956 -51.492 1.00 75.81 107 LEU A N 1
ATOM 744 C CA . LEU A 1 107 ? 36.976 3.572 -51.577 1.00 75.81 107 LEU A CA 1
ATOM 745 C C . LEU A 1 107 ? 37.987 2.600 -52.180 1.00 75.81 107 LEU A C 1
ATOM 747 O O . LEU A 1 107 ? 38.590 2.944 -53.186 1.00 75.81 107 LEU A O 1
ATOM 751 N N . ARG A 1 108 ? 38.099 1.369 -51.660 1.00 71.44 108 ARG A N 1
ATOM 752 C CA . ARG A 1 108 ? 39.012 0.344 -52.209 1.00 71.44 108 ARG A CA 1
ATOM 753 C C . ARG A 1 108 ? 38.730 -0.024 -53.667 1.00 71.44 108 ARG A C 1
ATOM 755 O O . ARG A 1 108 ? 39.667 -0.234 -54.427 1.00 71.44 108 ARG A O 1
ATOM 762 N N . ARG A 1 109 ? 37.455 -0.099 -54.066 1.00 68.56 109 ARG A N 1
ATOM 763 C CA . ARG A 1 109 ? 37.068 -0.365 -55.463 1.00 68.56 109 ARG A CA 1
ATOM 764 C C . ARG A 1 109 ? 37.381 0.815 -56.383 1.00 68.56 109 ARG A C 1
ATOM 766 O O . ARG A 1 109 ? 37.788 0.583 -57.510 1.00 68.56 109 ARG A O 1
ATOM 773 N N . LEU A 1 110 ? 37.212 2.050 -55.908 1.00 60.81 110 LEU A N 1
ATOM 774 C CA . LEU A 1 110 ? 37.509 3.262 -56.681 1.00 60.81 110 LEU A CA 1
ATOM 775 C C . LEU A 1 110 ? 39.010 3.579 -56.741 1.00 60.81 110 LEU A C 1
ATOM 777 O O . LEU A 1 110 ? 39.461 4.170 -57.711 1.00 60.81 110 LEU A O 1
ATOM 781 N N . THR A 1 111 ? 39.784 3.161 -55.738 1.00 60.72 111 THR A N 1
ATOM 782 C CA . THR A 1 111 ? 41.254 3.298 -55.703 1.00 60.72 111 THR A CA 1
ATOM 783 C C . THR A 1 111 ? 41.990 2.072 -56.249 1.00 60.72 111 THR A C 1
ATOM 785 O O . THR A 1 111 ? 43.209 2.008 -56.139 1.00 60.72 111 THR A O 1
ATOM 788 N N . HIS A 1 112 ? 41.274 1.101 -56.837 1.00 52.75 112 HIS A N 1
ATOM 789 C CA . HIS A 1 112 ? 41.849 -0.097 -57.465 1.00 52.75 112 HIS A CA 1
ATOM 790 C C . HIS A 1 112 ? 42.916 -0.825 -56.615 1.00 52.75 112 HIS A C 1
ATOM 792 O O . HIS A 1 112 ? 43.853 -1.404 -57.150 1.00 52.75 112 HIS A O 1
ATOM 798 N N . GLY A 1 113 ? 42.757 -0.847 -55.287 1.00 57.44 113 GLY A N 1
ATOM 799 C CA . GLY A 1 113 ? 43.654 -1.608 -54.411 1.00 57.44 113 GLY A CA 1
ATOM 800 C C . GLY A 1 113 ? 45.032 -0.988 -54.168 1.00 57.44 113 GLY A C 1
ATOM 801 O O . GLY A 1 113 ? 45.975 -1.733 -53.932 1.00 57.44 113 GLY A O 1
ATOM 802 N N . LEU A 1 114 ? 45.169 0.340 -54.163 1.00 55.78 114 LEU A N 1
ATOM 803 C CA . LEU A 1 114 ? 46.355 0.958 -53.564 1.00 55.78 114 LEU A CA 1
ATOM 804 C C . LEU A 1 114 ? 46.304 0.776 -52.040 1.00 55.78 114 LEU A C 1
ATOM 806 O O . LEU A 1 114 ? 45.582 1.480 -51.329 1.00 55.78 114 LEU A O 1
ATOM 810 N N . GLU A 1 115 ? 47.031 -0.228 -51.549 1.00 54.91 115 GLU A N 1
ATOM 811 C CA . GLU A 1 115 ? 47.314 -0.393 -50.130 1.00 54.91 115 GLU A CA 1
ATOM 812 C C . GLU A 1 115 ? 47.961 0.889 -49.577 1.00 54.91 115 GLU A C 1
ATOM 814 O O . GLU A 1 115 ? 48.954 1.369 -50.124 1.00 54.91 115 GLU A O 1
ATOM 819 N N . PRO A 1 116 ? 47.473 1.431 -48.448 1.00 54.59 116 PRO A N 1
ATOM 820 C CA . PRO A 1 116 ? 48.126 2.538 -47.746 1.00 54.59 116 PRO A CA 1
ATOM 821 C C . PRO A 1 116 ? 49.553 2.228 -47.253 1.00 54.59 116 PRO A C 1
ATOM 823 O O . PRO A 1 116 ? 50.204 3.113 -46.706 1.00 54.59 116 PRO A O 1
ATOM 826 N N . ALA A 1 117 ? 50.036 0.991 -47.408 1.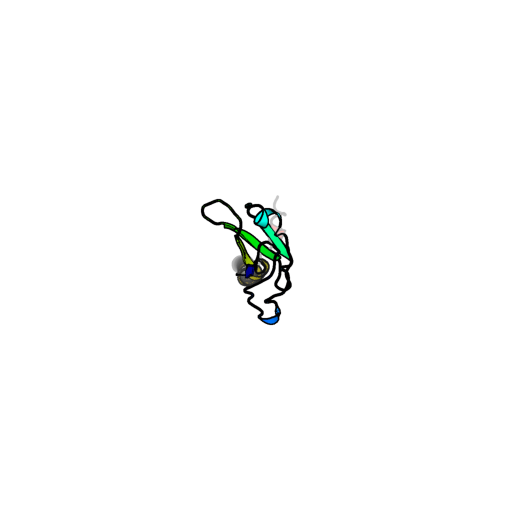00 53.06 117 ALA A N 1
ATOM 827 C CA . ALA A 1 117 ? 51.322 0.534 -46.891 1.00 53.06 117 ALA A CA 1
ATOM 828 C C . ALA A 1 117 ? 52.539 0.934 -47.750 1.00 53.06 117 ALA A C 1
ATOM 830 O O . ALA A 1 117 ? 53.661 0.850 -47.258 1.00 53.06 117 ALA A O 1
ATOM 831 N N . GLU A 1 118 ? 52.359 1.415 -48.985 1.00 50.53 118 GLU A N 1
ATOM 832 C CA . GLU A 1 118 ? 53.489 1.772 -49.867 1.00 50.53 118 GLU A CA 1
ATOM 833 C C . GLU A 1 118 ? 53.813 3.274 -49.931 1.00 50.53 118 GLU A C 1
ATOM 835 O O . GLU A 1 118 ? 54.850 3.657 -50.472 1.00 50.53 118 GLU A O 1
ATOM 840 N N . MET A 1 119 ? 53.001 4.144 -49.314 1.00 51.34 119 MET A N 1
ATOM 841 C CA . MET A 1 119 ? 53.283 5.591 -49.274 1.00 51.34 119 MET A CA 1
ATOM 842 C C . MET A 1 119 ? 54.404 5.991 -48.300 1.00 51.34 119 MET A C 1
ATOM 844 O O . MET A 1 119 ? 54.893 7.115 -48.366 1.00 51.34 119 MET A O 1
ATOM 848 N N . THR A 1 120 ? 54.878 5.084 -47.443 1.00 53.94 120 THR A N 1
ATOM 849 C CA . THR A 1 120 ? 55.965 5.372 -46.488 1.00 53.94 120 THR A CA 1
ATOM 850 C C . THR A 1 120 ? 57.366 5.196 -47.092 1.00 53.94 120 THR A C 1
ATOM 852 O O . THR A 1 120 ? 58.350 5.365 -46.384 1.00 53.94 120 THR A O 1
ATOM 855 N N . ARG A 1 121 ? 57.502 4.857 -48.386 1.00 50.44 121 ARG A N 1
ATOM 856 C CA . ARG A 1 121 ? 58.820 4.677 -49.036 1.00 50.44 121 ARG A CA 1
ATOM 857 C C . ARG A 1 121 ? 59.261 5.842 -49.935 1.00 50.44 121 ARG A C 1
ATOM 859 O O . ARG A 1 121 ? 60.187 5.677 -50.725 1.00 50.44 121 ARG A O 1
ATOM 866 N N . MET A 1 122 ? 58.606 6.998 -49.825 1.00 52.31 122 MET A N 1
ATOM 867 C CA . MET A 1 122 ? 58.999 8.246 -50.501 1.00 52.31 122 MET A CA 1
ATOM 868 C C . MET A 1 122 ? 59.162 9.430 -49.529 1.00 52.31 122 MET A C 1
ATOM 870 O O . MET A 1 122 ? 58.833 10.570 -49.853 1.00 52.31 122 MET A O 1
ATOM 874 N N . TYR A 1 123 ? 59.699 9.159 -48.341 1.00 46.06 123 TYR A N 1
ATOM 875 C CA . TYR A 1 123 ? 60.439 10.130 -47.530 1.00 46.06 123 TYR A CA 1
ATOM 876 C C . TYR A 1 123 ? 61.587 9.400 -46.830 1.00 46.06 123 TYR A C 1
ATOM 878 O O . TYR A 1 123 ? 62.640 10.034 -46.611 1.00 46.06 123 TYR A O 1
#